Protein AF-A0A439RFN8-F1 (afdb_monomer_lite)

Sequence (134 aa):
MLRGWTLIPSVECSSCARDRACSGSAMERRSGSTKLAPAGFVVEHAEIDTDRVFLDVRATALSATYPCCGTRSLRTQSRYQRQAADLPIAGRRVFLRVTARRFWCDAVLCRRRIFAERFGADILAPLSRRDRTS

Structure (mmCIF, N/CA/C/O backbone):
data_AF-A0A439RFN8-F1
#
_entry.id   AF-A0A439RFN8-F1
#
loop_
_atom_site.group_PDB
_atom_site.id
_atom_site.type_symbol
_atom_site.label_atom_id
_atom_site.label_alt_id
_atom_site.label_comp_id
_atom_site.label_asym_id
_atom_site.label_entity_id
_atom_site.label_seq_id
_atom_site.pdbx_PDB_ins_code
_atom_site.Cartn_x
_atom_site.Cartn_y
_atom_site.Cartn_z
_atom_site.occupancy
_atom_site.B_iso_or_equiv
_atom_site.auth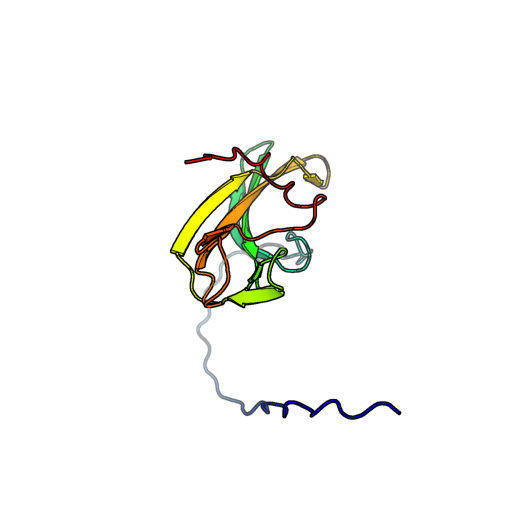_seq_id
_atom_site.auth_comp_id
_atom_site.auth_asym_id
_atom_site.auth_atom_id
_atom_site.pdbx_PDB_model_num
ATOM 1 N N . MET A 1 1 ? 1.710 -19.344 -32.227 1.00 38.03 1 MET A N 1
ATOM 2 C CA . MET A 1 1 ? 2.857 -20.157 -31.766 1.00 38.03 1 MET A CA 1
ATOM 3 C C . MET A 1 1 ? 3.380 -19.538 -30.479 1.00 38.03 1 MET A C 1
ATOM 5 O O . MET A 1 1 ? 4.053 -18.521 -30.526 1.00 38.03 1 MET A O 1
ATOM 9 N N . LEU A 1 2 ? 2.952 -20.077 -29.337 1.00 28.05 2 LEU A N 1
ATOM 10 C CA . LEU A 1 2 ? 3.278 -19.584 -27.997 1.00 28.05 2 LEU A CA 1
ATOM 11 C C . LEU A 1 2 ? 4.513 -20.344 -27.483 1.00 28.05 2 LEU A C 1
ATOM 13 O O . LEU A 1 2 ? 4.498 -21.569 -27.428 1.00 28.05 2 LEU A O 1
ATOM 17 N N . ARG A 1 3 ? 5.581 -19.625 -27.138 1.00 30.20 3 ARG A N 1
ATOM 18 C CA . ARG A 1 3 ? 6.781 -20.117 -26.435 1.00 30.20 3 ARG A CA 1
ATOM 19 C C . ARG A 1 3 ? 7.175 -19.021 -25.445 1.00 30.20 3 ARG A C 1
ATOM 21 O O . ARG A 1 3 ? 7.116 -17.859 -25.813 1.00 30.20 3 ARG A O 1
ATOM 28 N N . GLY A 1 4 ? 7.591 -19.249 -24.214 1.00 28.73 4 GLY A N 1
ATOM 29 C CA . GLY A 1 4 ? 7.575 -20.402 -23.333 1.00 28.73 4 GLY A CA 1
ATOM 30 C C . GLY A 1 4 ? 7.690 -19.807 -21.926 1.00 28.73 4 GLY A C 1
ATOM 31 O O . GLY A 1 4 ? 8.428 -18.845 -21.721 1.00 28.73 4 GLY A O 1
ATOM 32 N N . TRP A 1 5 ? 6.884 -20.297 -20.991 1.00 28.77 5 TRP A N 1
ATOM 33 C CA . TRP A 1 5 ? 6.923 -19.884 -19.592 1.00 28.77 5 TRP A CA 1
ATOM 34 C C . TRP A 1 5 ? 7.896 -20.809 -18.868 1.00 28.77 5 TRP A C 1
ATOM 36 O O . TRP A 1 5 ? 7.609 -21.990 -18.687 1.00 28.77 5 TRP A O 1
ATOM 46 N N . THR A 1 6 ? 9.060 -20.290 -18.492 1.00 33.34 6 THR A N 1
ATOM 47 C CA . THR A 1 6 ? 10.010 -21.030 -17.663 1.00 33.34 6 THR A CA 1
ATOM 48 C C . THR A 1 6 ? 9.539 -20.984 -16.213 1.00 33.34 6 THR A C 1
ATOM 50 O O . THR A 1 6 ? 9.411 -19.914 -15.617 1.00 33.34 6 THR A O 1
ATOM 53 N N . LEU A 1 7 ? 9.254 -22.171 -15.680 1.00 32.03 7 LEU A N 1
ATOM 54 C CA . LEU A 1 7 ? 8.936 -22.453 -14.286 1.00 32.03 7 LEU A CA 1
ATOM 55 C C . LEU A 1 7 ? 10.073 -21.993 -13.362 1.00 32.03 7 LEU A C 1
ATOM 57 O O . LEU A 1 7 ? 11.236 -22.335 -13.566 1.00 32.03 7 LEU A O 1
ATOM 61 N N . ILE A 1 8 ? 9.710 -21.233 -12.332 1.00 35.66 8 ILE A N 1
ATOM 62 C CA . ILE A 1 8 ? 10.564 -20.920 -11.183 1.00 35.66 8 ILE A CA 1
ATOM 63 C C . ILE A 1 8 ? 10.486 -22.126 -10.232 1.00 35.66 8 ILE A C 1
ATOM 65 O O . ILE A 1 8 ? 9.370 -22.553 -9.926 1.00 35.66 8 ILE A O 1
ATOM 69 N N . PRO A 1 9 ? 11.617 -22.688 -9.770 1.00 31.55 9 PRO A N 1
ATOM 70 C CA . PRO A 1 9 ? 11.601 -23.832 -8.873 1.00 31.55 9 PRO A CA 1
ATOM 71 C C . PRO A 1 9 ? 11.153 -23.446 -7.460 1.00 31.55 9 PRO A C 1
ATOM 73 O O . PRO A 1 9 ? 11.533 -22.410 -6.907 1.00 31.55 9 PRO A O 1
ATOM 76 N N . SER A 1 10 ? 10.334 -24.337 -6.911 1.00 30.44 10 SER A N 1
ATOM 77 C CA . SER A 1 10 ? 9.925 -24.459 -5.519 1.00 30.44 10 SER A CA 1
ATOM 78 C C . SER A 1 10 ? 11.126 -24.452 -4.574 1.00 30.44 10 SER A C 1
ATOM 80 O O . SER A 1 10 ? 12.084 -25.190 -4.781 1.00 30.44 10 SER A O 1
ATOM 82 N N . VAL A 1 11 ? 11.054 -23.655 -3.509 1.00 38.94 11 VAL A N 1
ATOM 83 C CA . VAL A 1 11 ? 11.922 -23.817 -2.338 1.00 38.94 11 VAL A CA 1
ATOM 84 C C . VAL A 1 11 ? 11.187 -24.676 -1.320 1.00 38.94 11 VAL A C 1
ATOM 86 O O . VAL A 1 11 ? 10.110 -24.320 -0.840 1.00 38.94 11 VAL A O 1
ATOM 89 N N . GLU A 1 12 ? 11.762 -25.845 -1.069 1.00 30.77 12 GLU A N 1
ATOM 90 C CA . GLU A 1 12 ? 11.287 -26.835 -0.117 1.00 30.77 12 GLU A CA 1
ATOM 91 C C . GLU A 1 12 ? 11.453 -26.395 1.337 1.00 30.77 12 GLU A C 1
ATOM 93 O O . GLU A 1 12 ? 12.315 -25.603 1.719 1.00 30.77 12 GLU A O 1
ATOM 98 N N . CYS A 1 13 ? 10.547 -26.959 2.126 1.00 34.03 13 CYS A N 1
ATOM 99 C CA . CYS A 1 13 ? 10.385 -26.844 3.556 1.00 34.03 13 CYS A CA 1
ATOM 100 C C . CYS A 1 13 ? 11.115 -28.011 4.245 1.00 34.03 13 CYS A C 1
ATOM 102 O O . CYS A 1 13 ? 10.907 -29.164 3.878 1.00 34.03 13 CYS A O 1
ATOM 104 N N . SER A 1 14 ? 11.921 -27.721 5.267 1.00 32.88 14 SER A N 1
ATOM 105 C CA . SER A 1 14 ? 12.552 -28.700 6.173 1.00 32.88 14 SER A CA 1
ATOM 106 C C . SER A 1 14 ? 13.127 -27.926 7.374 1.00 32.88 14 SER A C 1
ATOM 108 O O . SER A 1 14 ? 13.813 -26.938 7.143 1.00 32.88 14 SER A O 1
ATOM 110 N N . SER A 1 15 ? 12.937 -28.233 8.661 1.00 32.31 15 SER A N 1
ATOM 111 C CA . SER A 1 15 ? 12.370 -29.388 9.369 1.00 32.31 15 SER A CA 1
ATOM 112 C C . SER A 1 15 ? 12.202 -29.066 10.879 1.00 32.31 15 SER A C 1
ATOM 114 O O . SER A 1 15 ? 12.912 -28.218 11.414 1.00 32.31 15 SER A O 1
ATOM 116 N N . CYS A 1 16 ? 11.304 -29.806 11.548 1.00 28.47 16 CYS A N 1
ATOM 117 C CA . CYS A 1 16 ? 11.193 -30.154 12.988 1.00 28.47 16 CYS A CA 1
ATOM 118 C C . CYS A 1 16 ? 12.534 -30.340 13.754 1.00 28.47 16 CYS A C 1
ATOM 120 O O . CYS A 1 16 ? 13.534 -30.647 13.120 1.00 28.47 16 CYS A O 1
ATOM 122 N N . ALA A 1 17 ? 12.683 -30.340 15.092 1.00 29.95 17 ALA A N 1
ATOM 123 C CA . ALA A 1 17 ? 11.830 -30.219 16.289 1.00 29.95 17 ALA A CA 1
ATOM 124 C C . ALA A 1 17 ? 12.732 -30.248 17.560 1.00 29.95 17 ALA A C 1
ATOM 126 O O . ALA A 1 17 ? 13.774 -30.907 17.510 1.00 29.95 17 ALA A O 1
ATOM 127 N N . ARG A 1 18 ? 12.293 -29.649 18.691 1.00 36.12 18 ARG A N 1
ATOM 128 C CA . ARG A 1 18 ? 12.135 -30.272 20.045 1.00 36.12 18 ARG A CA 1
ATOM 129 C C . ARG A 1 18 ? 12.199 -29.285 21.235 1.00 36.12 18 ARG A C 1
ATOM 131 O O . ARG A 1 18 ? 13.234 -28.697 21.516 1.00 36.12 18 ARG A O 1
ATOM 138 N N . ASP A 1 19 ? 11.058 -29.194 21.924 1.00 31.14 19 ASP A N 1
ATOM 139 C CA . ASP A 1 19 ? 10.787 -29.245 23.377 1.00 31.14 19 ASP A CA 1
ATOM 140 C C . ASP A 1 19 ? 11.679 -28.522 24.410 1.00 31.14 19 ASP A C 1
ATOM 142 O O . ASP A 1 19 ? 12.773 -28.985 24.728 1.00 31.14 19 ASP A O 1
ATOM 146 N N . ARG A 1 20 ? 11.096 -27.554 25.146 1.00 34.56 20 ARG A N 1
ATOM 147 C CA . ARG A 1 20 ? 10.629 -27.768 26.541 1.00 34.56 20 ARG A CA 1
ATOM 148 C C . ARG A 1 20 ? 9.836 -26.574 27.099 1.00 34.56 20 ARG A C 1
ATOM 150 O O . ARG A 1 20 ? 10.137 -25.419 26.826 1.00 34.56 20 ARG A O 1
ATOM 157 N N . ALA A 1 21 ? 8.815 -26.909 27.882 1.00 31.77 21 ALA A N 1
ATOM 158 C CA . ALA A 1 21 ? 7.823 -26.036 28.497 1.00 31.77 21 ALA A CA 1
ATOM 159 C C . ALA A 1 21 ? 8.371 -25.106 29.596 1.00 31.77 21 ALA A C 1
ATOM 161 O O . ALA A 1 21 ? 9.265 -25.484 30.349 1.00 31.77 21 ALA A O 1
ATOM 162 N N . CYS A 1 22 ? 7.725 -23.947 29.758 1.00 29.08 22 CYS A N 1
ATOM 163 C CA . CYS A 1 22 ? 7.659 -23.222 31.025 1.00 29.08 22 CYS A CA 1
ATOM 164 C C . CYS A 1 22 ? 6.260 -22.597 31.157 1.00 29.08 22 CYS A C 1
ATOM 166 O O . CYS A 1 22 ? 5.846 -21.780 30.336 1.00 29.08 22 CYS A O 1
ATOM 168 N N . SER A 1 23 ? 5.509 -23.058 32.153 1.00 43.81 23 SER A N 1
ATOM 169 C CA . SER A 1 23 ? 4.145 -22.650 32.482 1.00 43.81 23 SER A CA 1
ATOM 170 C C . SER A 1 23 ? 4.117 -21.298 33.196 1.00 43.81 23 SER A C 1
ATOM 172 O O . SER A 1 23 ? 4.759 -21.136 34.231 1.00 43.81 23 SER A O 1
ATOM 174 N N . GLY A 1 24 ? 3.304 -20.369 32.696 1.00 32.25 24 GLY A N 1
ATOM 175 C CA . GLY A 1 24 ? 2.925 -19.138 33.383 1.00 32.25 24 GLY A CA 1
ATOM 176 C C . GLY A 1 24 ? 1.489 -18.783 33.012 1.00 32.25 24 GLY A C 1
ATOM 177 O O . GLY A 1 24 ? 1.192 -18.530 31.849 1.00 32.25 24 GLY A O 1
ATOM 178 N N . SER A 1 25 ? 0.589 -18.835 33.991 1.00 37.47 25 SER A N 1
ATOM 179 C CA . SER A 1 25 ? -0.827 -18.501 33.838 1.00 37.47 25 SER A CA 1
ATOM 180 C C . SER A 1 25 ? -0.991 -17.016 33.507 1.00 37.47 25 SER A C 1
ATOM 182 O O . SER A 1 25 ? -0.582 -16.163 34.293 1.00 37.47 25 SER A O 1
ATOM 184 N N . ALA A 1 26 ? -1.592 -16.705 32.357 1.00 38.69 26 ALA A N 1
ATOM 185 C CA . ALA A 1 26 ? -2.051 -15.360 32.025 1.00 38.69 26 ALA A CA 1
ATOM 186 C C . ALA A 1 26 ? -3.238 -15.425 31.050 1.00 38.69 26 ALA A C 1
ATOM 188 O O . ALA A 1 26 ? -3.065 -15.428 29.838 1.00 38.69 26 ALA A O 1
ATOM 189 N N . MET A 1 27 ? -4.440 -15.482 31.632 1.00 35.09 27 MET A N 1
ATOM 190 C CA . MET A 1 27 ? -5.709 -14.959 31.110 1.00 35.09 27 MET A CA 1
ATOM 191 C C . MET A 1 27 ? -5.926 -15.126 29.594 1.00 35.09 27 MET A C 1
ATOM 193 O O . MET A 1 27 ? -5.578 -14.259 28.790 1.00 35.09 27 MET A O 1
ATOM 197 N N . GLU A 1 28 ? -6.563 -16.244 29.238 1.00 41.38 28 GLU A N 1
ATOM 198 C CA . GLU A 1 28 ? -7.012 -16.600 27.892 1.00 41.38 28 GLU A CA 1
ATOM 199 C C . GLU A 1 28 ? -7.801 -15.441 27.256 1.00 41.38 28 GLU A C 1
ATOM 201 O O . GLU A 1 28 ? -8.991 -15.225 27.512 1.00 41.38 28 GLU A O 1
ATOM 206 N N . ARG A 1 29 ? -7.135 -14.654 26.408 1.00 52.53 29 ARG A N 1
ATOM 207 C CA . ARG A 1 29 ? -7.819 -13.693 25.547 1.00 52.53 29 ARG A CA 1
ATOM 208 C C . ARG A 1 29 ? -8.435 -14.472 24.401 1.00 52.53 29 ARG A C 1
ATOM 210 O O . ARG A 1 29 ? -7.717 -15.027 23.571 1.00 52.53 29 ARG A O 1
ATOM 217 N N . ARG A 1 30 ? -9.772 -14.481 24.365 1.00 45.97 30 ARG A N 1
ATOM 218 C CA . ARG A 1 30 ? -10.608 -15.027 23.286 1.00 45.97 30 ARG A CA 1
ATOM 219 C C . ARG A 1 30 ? -10.067 -14.553 21.932 1.00 45.97 30 ARG A C 1
ATOM 221 O O . ARG A 1 30 ? -10.340 -13.440 21.490 1.00 45.97 30 ARG A O 1
ATOM 228 N N . SER A 1 31 ? -9.264 -15.400 21.300 1.00 49.41 31 SER A N 1
ATOM 229 C CA . SER A 1 31 ? -8.585 -15.114 20.042 1.00 49.41 31 SER A CA 1
ATOM 230 C C . SER A 1 31 ? -9.437 -15.650 18.902 1.00 49.41 31 SER A C 1
ATOM 232 O O . SER A 1 31 ? -9.175 -16.708 18.340 1.00 49.41 31 SER A O 1
ATOM 234 N N . GLY A 1 32 ? -10.503 -14.922 18.575 1.00 40.19 32 GLY A N 1
ATOM 235 C CA . GLY A 1 32 ? -11.202 -15.115 17.310 1.00 40.19 32 GLY A CA 1
ATOM 236 C C . GLY A 1 32 ? -10.382 -14.472 16.196 1.00 40.19 32 GLY A C 1
ATOM 237 O O . GLY A 1 32 ? -10.513 -13.273 15.958 1.00 40.19 32 GLY A O 1
ATOM 238 N N . SER A 1 33 ? -9.507 -15.239 15.541 1.00 44.62 33 SER A N 1
ATOM 239 C CA . SER A 1 33 ? -8.721 -14.768 14.391 1.00 44.62 33 SER A CA 1
ATOM 240 C C . SER A 1 33 ? -9.632 -14.575 13.176 1.00 44.62 33 SER A C 1
ATOM 242 O O . SER A 1 33 ? -9.745 -15.426 12.298 1.00 44.62 33 SER A O 1
ATOM 244 N N . THR A 1 34 ? -10.328 -13.444 13.141 1.00 50.81 34 THR A N 1
ATOM 245 C CA . THR A 1 34 ? -10.955 -12.937 11.918 1.00 50.81 34 THR A CA 1
ATOM 246 C C . THR A 1 34 ? -9.900 -12.061 11.256 1.00 50.81 34 THR A C 1
ATOM 248 O O . THR A 1 34 ? -9.377 -11.162 11.910 1.00 50.81 34 THR A O 1
ATOM 251 N N . LYS A 1 35 ? -9.510 -12.330 10.003 1.00 62.00 35 LYS A N 1
ATOM 252 C CA . LYS A 1 35 ? -8.502 -11.512 9.299 1.00 62.00 35 LYS A CA 1
ATOM 253 C C . LYS A 1 35 ? -8.980 -10.055 9.237 1.00 62.00 35 LYS A C 1
ATOM 255 O O . LYS A 1 35 ? -9.865 -9.735 8.455 1.00 62.00 35 LYS A O 1
ATOM 260 N N . LEU A 1 36 ? -8.390 -9.188 10.061 1.00 72.69 36 LEU A N 1
ATOM 261 C CA . LEU A 1 36 ? -8.749 -7.765 10.157 1.00 72.69 36 LEU A CA 1
ATOM 262 C C . LEU A 1 36 ? -8.117 -6.902 9.053 1.00 72.69 36 LEU A C 1
ATOM 264 O O . LEU A 1 36 ? -8.488 -5.743 8.895 1.00 72.69 36 LEU A O 1
ATOM 268 N N . ALA A 1 37 ? -7.159 -7.446 8.299 1.00 76.62 37 ALA A N 1
ATOM 269 C CA . ALA A 1 37 ? -6.506 -6.742 7.203 1.00 76.62 37 ALA A CA 1
ATOM 270 C C . ALA A 1 37 ? -7.104 -7.133 5.843 1.00 76.62 37 ALA A C 1
ATOM 272 O O . ALA A 1 37 ? -7.356 -8.322 5.610 1.00 76.62 37 ALA A O 1
ATOM 273 N N . PRO A 1 38 ? -7.246 -6.169 4.912 1.00 79.75 38 PRO A N 1
ATOM 274 C CA . PRO A 1 38 ? -7.491 -6.469 3.508 1.00 79.75 38 PRO A CA 1
ATOM 275 C C . PRO A 1 38 ? -6.443 -7.433 2.939 1.00 79.75 38 PRO A C 1
ATOM 277 O O . PRO A 1 38 ? -5.296 -7.490 3.397 1.00 79.75 38 PRO A O 1
ATOM 280 N N . ALA A 1 39 ? -6.819 -8.172 1.896 1.00 83.12 39 ALA A N 1
ATOM 281 C CA . ALA A 1 39 ? -5.889 -9.051 1.201 1.00 83.12 39 ALA A CA 1
ATOM 282 C C . ALA A 1 39 ? -4.655 -8.270 0.711 1.00 83.12 39 ALA A C 1
ATOM 284 O O . ALA A 1 39 ? -4.762 -7.158 0.197 1.00 83.12 39 ALA A O 1
ATOM 285 N N . GLY A 1 40 ? -3.469 -8.860 0.878 1.00 87.75 40 GLY A N 1
ATOM 286 C CA . GLY A 1 40 ? -2.205 -8.219 0.509 1.00 87.75 40 GLY A CA 1
ATOM 287 C C . GLY A 1 40 ? -1.639 -7.254 1.555 1.00 87.75 40 GLY A C 1
ATOM 288 O O . GLY A 1 40 ? -0.595 -6.657 1.297 1.00 87.75 40 GLY A O 1
ATOM 289 N N . PHE A 1 41 ? -2.263 -7.132 2.732 1.00 88.81 41 PHE A N 1
ATOM 290 C CA . PHE A 1 41 ? -1.760 -6.338 3.853 1.00 88.81 41 PHE A CA 1
ATOM 291 C C . PHE A 1 41 ? -1.517 -7.186 5.100 1.00 88.81 41 PHE A C 1
ATOM 293 O O . PHE A 1 41 ? -2.164 -8.209 5.322 1.00 88.81 41 PHE A O 1
ATOM 300 N N . VAL A 1 42 ? -0.580 -6.731 5.928 1.00 91.50 42 VAL A N 1
ATOM 301 C CA . VAL A 1 42 ? -0.381 -7.210 7.301 1.00 91.50 42 VAL A CA 1
ATOM 302 C C . VAL A 1 42 ? -0.613 -6.059 8.266 1.00 91.50 42 VAL A C 1
ATOM 304 O O . VAL A 1 42 ? -0.241 -4.924 7.963 1.00 91.50 42 VAL A O 1
ATOM 307 N N . VAL A 1 43 ? -1.227 -6.361 9.410 1.00 91.25 43 VAL A N 1
ATOM 308 C CA . VAL A 1 43 ? -1.329 -5.425 10.533 1.00 91.25 43 VAL A CA 1
ATOM 309 C C . VAL A 1 43 ? 0.012 -5.419 11.254 1.00 91.25 43 VAL A C 1
ATOM 311 O O . VAL A 1 43 ? 0.491 -6.474 11.666 1.00 91.25 43 VAL A O 1
ATOM 314 N N . GLU A 1 44 ? 0.621 -4.246 11.376 1.00 92.31 44 GLU A N 1
ATOM 315 C CA . GLU A 1 44 ? 1.847 -4.055 12.157 1.00 92.31 44 GLU A CA 1
ATOM 316 C C . GLU A 1 44 ? 1.522 -3.624 13.583 1.00 92.31 44 GLU A C 1
ATOM 318 O O . GLU A 1 44 ? 2.169 -4.067 14.529 1.00 92.31 44 GLU A O 1
ATOM 323 N N . HIS A 1 45 ? 0.497 -2.787 13.733 1.00 90.81 45 HIS A N 1
ATOM 324 C CA . HIS A 1 45 ? 0.069 -2.255 15.014 1.00 90.81 45 HIS A CA 1
ATOM 325 C C . HIS A 1 45 ? -1.435 -1.964 14.995 1.00 90.81 45 HIS A C 1
ATOM 327 O O . HIS A 1 45 ? -2.025 -1.712 13.940 1.00 90.81 45 HIS A O 1
ATOM 333 N N . ALA A 1 46 ? -2.062 -2.042 16.165 1.00 90.06 46 ALA A N 1
ATOM 334 C CA . ALA A 1 46 ? -3.474 -1.754 16.344 1.00 90.06 46 ALA A CA 1
ATOM 335 C C . ALA A 1 46 ? -3.659 -0.884 17.585 1.00 90.06 46 ALA A C 1
ATOM 337 O O . ALA A 1 46 ? -3.258 -1.267 18.683 1.00 90.06 46 ALA A O 1
ATOM 338 N N . GLU A 1 47 ? -4.312 0.257 17.406 1.00 90.12 47 GLU A N 1
ATOM 339 C CA . GLU A 1 47 ? -4.716 1.140 18.495 1.00 90.12 47 GLU A CA 1
ATOM 340 C C . GLU A 1 47 ? -6.230 1.092 18.607 1.00 90.12 47 GLU A C 1
ATOM 342 O O . GLU A 1 47 ? -6.953 1.275 17.625 1.00 90.12 47 GLU A O 1
ATOM 347 N N . ILE A 1 48 ? -6.714 0.823 19.812 1.00 88.06 48 ILE A N 1
ATOM 348 C CA . ILE A 1 48 ? -8.140 0.727 20.091 1.00 88.06 48 ILE A CA 1
ATOM 349 C C . ILE A 1 48 ? -8.491 1.862 21.040 1.00 88.06 48 ILE A C 1
ATOM 351 O O . ILE A 1 48 ? -7.982 1.926 22.155 1.00 88.06 48 ILE A O 1
ATOM 355 N N . ASP A 1 49 ? -9.381 2.725 20.576 1.00 84.06 49 ASP A N 1
ATOM 356 C CA . ASP A 1 49 ? -10.101 3.703 21.377 1.00 84.06 49 ASP A CA 1
ATOM 357 C C . ASP A 1 49 ? -11.540 3.193 21.605 1.00 84.06 49 ASP A C 1
ATOM 359 O O . ASP A 1 49 ? -11.951 2.135 21.107 1.00 84.06 49 ASP A O 1
ATOM 363 N N . THR A 1 50 ? -12.319 3.946 22.368 1.00 81.88 50 THR A N 1
ATOM 364 C CA . THR A 1 50 ? -13.695 3.643 22.768 1.00 81.88 50 THR A CA 1
ATOM 365 C C . THR A 1 50 ? -14.571 3.331 21.540 1.00 81.88 50 THR A C 1
ATOM 367 O O . THR A 1 50 ? -15.112 2.225 21.430 1.00 81.88 50 THR A O 1
ATOM 370 N N . ASP A 1 51 ? -14.567 4.224 20.540 1.00 84.56 51 ASP A N 1
ATOM 371 C CA . ASP A 1 51 ? -15.408 4.131 19.328 1.00 84.56 51 ASP A CA 1
ATOM 372 C C . ASP A 1 51 ? -14.631 3.901 18.023 1.00 84.56 51 ASP A C 1
ATOM 374 O O . ASP A 1 51 ? -15.219 3.768 16.940 1.00 84.56 51 ASP A O 1
ATOM 378 N N . ARG A 1 52 ? -13.297 3.893 18.093 1.00 85.25 52 ARG A N 1
ATOM 379 C CA . ARG A 1 52 ? -12.426 3.882 16.915 1.00 85.25 52 ARG A CA 1
ATOM 380 C C . ARG A 1 52 ? -11.350 2.827 17.049 1.00 85.25 52 ARG A C 1
ATOM 382 O O . ARG A 1 52 ? -10.770 2.644 18.112 1.00 85.25 52 ARG A O 1
ATOM 389 N N . VAL A 1 53 ? -11.054 2.168 15.942 1.00 87.69 53 VAL A N 1
ATOM 390 C CA . VAL A 1 53 ? -9.905 1.272 15.837 1.00 87.69 53 VAL A CA 1
ATOM 391 C C . VAL A 1 53 ? -9.011 1.803 14.736 1.00 87.69 53 VAL A C 1
ATOM 393 O O . VAL A 1 53 ? -9.464 1.982 13.607 1.00 87.69 53 VAL A O 1
ATOM 396 N N . PHE A 1 54 ? -7.747 2.045 15.048 1.00 88.38 54 PHE A N 1
ATOM 397 C CA . PHE A 1 54 ? -6.733 2.309 14.043 1.00 88.38 54 PHE A CA 1
ATOM 398 C C . PHE A 1 54 ? -5.923 1.047 13.809 1.00 88.38 54 PHE A C 1
ATOM 400 O O . PHE A 1 54 ? -5.427 0.439 14.754 1.00 88.38 54 PHE A O 1
ATOM 407 N N . LEU A 1 55 ? -5.786 0.665 12.545 1.00 89.94 55 LEU A N 1
ATOM 408 C CA . LEU A 1 55 ? -4.913 -0.427 12.141 1.00 89.94 55 LEU A CA 1
ATOM 409 C C . LEU A 1 55 ? -3.803 0.156 11.279 1.00 89.94 55 LEU A C 1
ATOM 411 O O . LEU A 1 55 ? -4.056 0.634 10.168 1.00 89.94 55 LEU A O 1
ATOM 415 N N . ASP A 1 56 ? -2.579 0.098 11.786 1.00 92.00 56 ASP A N 1
ATOM 416 C CA . ASP A 1 56 ? -1.397 0.400 10.998 1.00 92.00 56 ASP A CA 1
ATOM 417 C C . ASP A 1 56 ? -1.088 -0.830 10.147 1.00 92.00 56 ASP A C 1
ATOM 419 O O . ASP A 1 56 ? -0.845 -1.928 10.660 1.00 92.00 56 ASP A O 1
ATOM 423 N N . VAL A 1 57 ? -1.142 -0.661 8.830 1.00 91.19 57 VAL A N 1
ATOM 424 C CA . VAL A 1 57 ? -0.988 -1.758 7.876 1.00 91.19 57 VAL A CA 1
ATOM 425 C C . VAL A 1 57 ? 0.101 -1.459 6.865 1.00 91.19 57 VAL A C 1
ATOM 427 O O . VAL A 1 57 ? 0.275 -0.324 6.417 1.00 91.19 57 VAL A O 1
ATOM 430 N N . ARG A 1 58 ? 0.791 -2.504 6.416 1.00 93.06 58 ARG A N 1
ATOM 431 C CA . ARG A 1 58 ? 1.684 -2.423 5.255 1.00 93.06 58 ARG A CA 1
ATOM 432 C C . ARG A 1 58 ? 1.367 -3.506 4.247 1.00 93.06 58 ARG A C 1
ATOM 434 O O . ARG A 1 58 ? 0.904 -4.587 4.607 1.00 93.06 58 ARG A O 1
ATOM 441 N N . ALA A 1 59 ? 1.680 -3.236 2.987 1.00 92.31 59 ALA A N 1
ATOM 442 C CA . ALA A 1 59 ? 1.578 -4.252 1.956 1.00 92.31 59 ALA A CA 1
ATOM 443 C C . ALA A 1 59 ? 2.612 -5.371 2.166 1.00 92.31 59 ALA A C 1
ATOM 445 O O . ALA A 1 59 ? 3.755 -5.132 2.576 1.00 92.31 59 ALA A O 1
ATOM 446 N N . THR A 1 60 ? 2.206 -6.602 1.861 1.00 93.75 60 THR A N 1
ATOM 447 C CA . THR A 1 60 ? 3.074 -7.789 1.893 1.00 93.75 60 THR A CA 1
ATOM 448 C C . THR A 1 60 ? 4.020 -7.840 0.703 1.00 93.75 60 THR A C 1
ATOM 450 O O . THR A 1 60 ? 5.129 -8.358 0.822 1.00 93.75 60 THR A O 1
ATOM 453 N N . ALA A 1 61 ? 3.606 -7.281 -0.438 1.00 93.69 61 ALA A N 1
ATOM 454 C CA . ALA A 1 61 ? 4.433 -7.211 -1.632 1.00 93.69 61 ALA A CA 1
ATOM 455 C C . ALA A 1 61 ? 5.751 -6.485 -1.325 1.00 93.69 61 ALA A C 1
ATOM 457 O O . ALA A 1 61 ? 5.764 -5.416 -0.719 1.00 93.69 61 ALA A O 1
ATOM 458 N N . LEU A 1 62 ? 6.885 -7.037 -1.749 1.00 93.12 62 LEU A N 1
ATOM 459 C CA . LEU A 1 62 ? 8.196 -6.402 -1.548 1.00 93.12 62 LEU A CA 1
ATOM 460 C C . LEU A 1 62 ? 8.541 -5.394 -2.654 1.00 93.12 62 LEU A C 1
ATOM 462 O O . LEU A 1 62 ? 9.463 -4.597 -2.502 1.00 93.12 62 LEU A O 1
ATOM 466 N N . SER A 1 63 ? 7.785 -5.419 -3.750 1.00 94.31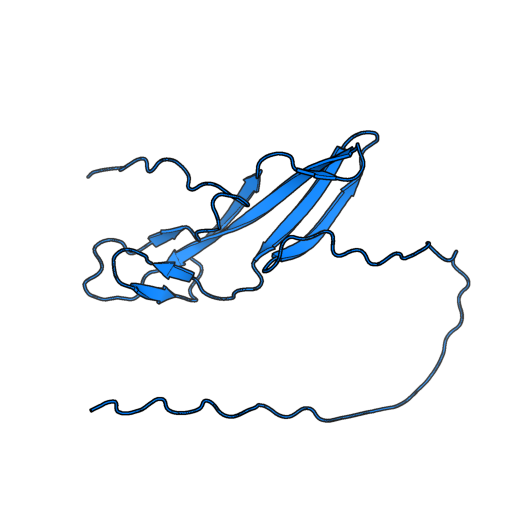 63 SER A N 1
ATOM 467 C CA . SER A 1 63 ? 8.038 -4.660 -4.970 1.00 94.31 63 SER A CA 1
ATOM 468 C C . SER A 1 63 ? 6.777 -3.989 -5.490 1.00 94.31 63 SER A C 1
ATOM 470 O O . SER A 1 63 ? 5.686 -4.525 -5.299 1.00 94.31 63 SER A O 1
ATOM 472 N N . ALA A 1 64 ? 6.937 -2.922 -6.267 1.00 93.44 64 ALA A N 1
ATOM 473 C CA . ALA A 1 64 ? 5.856 -2.331 -7.047 1.00 93.44 64 ALA A CA 1
ATOM 474 C C . ALA A 1 64 ? 6.272 -2.135 -8.509 1.00 93.44 64 ALA A C 1
ATOM 476 O O . ALA A 1 64 ? 7.452 -1.962 -8.819 1.00 93.44 64 ALA A O 1
ATOM 477 N N . THR A 1 65 ? 5.290 -2.143 -9.406 1.00 92.19 65 THR A N 1
ATOM 478 C CA . THR A 1 65 ? 5.498 -1.915 -10.839 1.00 92.19 65 THR A CA 1
ATOM 479 C C . THR A 1 65 ? 5.086 -0.499 -11.208 1.00 92.19 65 THR A C 1
ATOM 481 O O . THR A 1 65 ? 3.987 -0.063 -10.857 1.00 92.19 65 THR A O 1
ATOM 484 N N . TYR A 1 66 ? 5.947 0.227 -11.926 1.00 89.12 66 TYR A N 1
ATOM 485 C CA . TYR A 1 66 ? 5.597 1.564 -12.390 1.00 89.12 66 TYR A CA 1
ATOM 486 C C . TYR A 1 66 ? 4.645 1.490 -13.594 1.00 89.12 66 TYR A C 1
ATOM 488 O O . TYR A 1 66 ? 5.039 0.940 -14.622 1.00 89.12 66 TYR A O 1
ATOM 496 N N . PRO A 1 67 ? 3.429 2.072 -13.543 1.00 82.62 67 PRO A N 1
ATOM 497 C CA . PRO A 1 67 ? 2.445 1.878 -14.613 1.00 82.62 67 PRO A CA 1
ATOM 498 C C . PRO A 1 67 ? 2.844 2.435 -15.982 1.00 82.62 67 PRO A C 1
ATOM 500 O O . PRO A 1 67 ? 2.310 1.981 -16.983 1.00 82.62 67 PRO A O 1
ATOM 503 N N . CYS A 1 68 ? 3.744 3.424 -16.053 1.00 84.31 68 CYS A N 1
ATOM 504 C CA . CYS A 1 68 ? 4.097 4.037 -17.338 1.00 84.31 68 CYS A CA 1
ATOM 505 C C . CYS A 1 68 ? 5.177 3.264 -18.105 1.00 84.31 68 CYS A C 1
ATOM 507 O O . CYS A 1 68 ? 5.151 3.277 -19.327 1.00 84.31 68 CYS A O 1
ATOM 509 N N . CYS A 1 69 ? 6.133 2.628 -17.418 1.00 87.25 69 CYS A N 1
ATOM 510 C CA . CYS A 1 69 ? 7.214 1.877 -18.074 1.00 87.25 69 CYS A CA 1
ATOM 511 C C . CYS A 1 69 ? 7.169 0.365 -17.808 1.00 87.25 69 CYS A C 1
ATOM 513 O O . CYS A 1 69 ? 7.974 -0.369 -18.366 1.00 87.25 69 CYS A O 1
ATOM 515 N N . GLY A 1 70 ? 6.280 -0.108 -16.929 1.00 89.44 70 GLY A N 1
ATOM 516 C CA . GLY A 1 70 ? 6.135 -1.526 -16.586 1.00 89.44 70 GLY A CA 1
ATOM 517 C C . GLY A 1 70 ? 7.274 -2.105 -15.740 1.00 89.44 70 GLY A C 1
ATOM 518 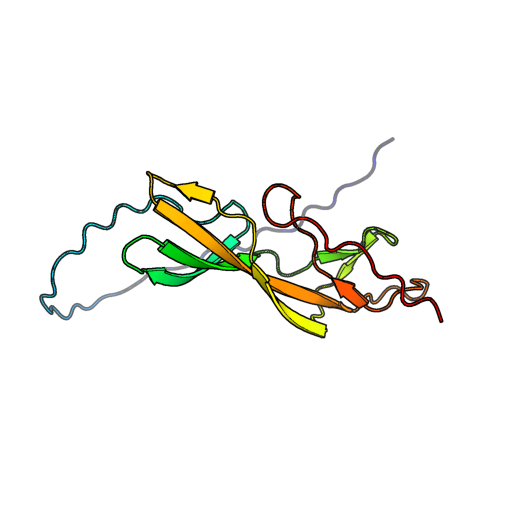O O . GLY A 1 70 ? 7.248 -3.285 -15.399 1.00 89.44 70 GLY A O 1
ATOM 519 N N . THR A 1 71 ? 8.273 -1.305 -15.365 1.00 92.56 71 THR A N 1
ATOM 520 C CA . THR A 1 71 ? 9.427 -1.789 -14.601 1.00 92.56 71 THR A CA 1
ATOM 521 C C . THR A 1 71 ? 9.041 -2.067 -13.156 1.00 92.56 71 THR A C 1
ATOM 523 O O . THR A 1 71 ? 8.535 -1.188 -12.449 1.00 92.56 71 THR A O 1
ATOM 526 N N . ARG A 1 72 ? 9.314 -3.296 -12.712 1.00 94.94 72 ARG A N 1
ATOM 527 C CA . ARG A 1 72 ? 9.204 -3.707 -11.314 1.00 94.94 72 ARG A CA 1
ATOM 528 C C . ARG A 1 72 ? 10.415 -3.207 -10.534 1.00 94.94 72 ARG A C 1
ATOM 530 O O . ARG A 1 72 ? 11.544 -3.430 -10.955 1.00 94.94 72 ARG A O 1
ATOM 537 N N . SER A 1 73 ? 10.176 -2.587 -9.384 1.00 94.88 73 SER A N 1
ATOM 538 C CA . SER A 1 73 ? 11.225 -2.126 -8.477 1.00 94.88 73 SER A CA 1
ATOM 539 C C . SER A 1 73 ? 11.014 -2.646 -7.063 1.00 94.88 73 SER A C 1
ATOM 541 O O . SER A 1 73 ? 9.893 -2.666 -6.556 1.00 94.88 73 SER A O 1
ATOM 543 N N . LEU A 1 74 ? 12.118 -3.041 -6.429 1.00 95.50 74 LEU A N 1
ATOM 544 C CA . LEU A 1 74 ? 12.204 -3.376 -5.006 1.00 95.50 74 LEU A CA 1
ATOM 545 C C . LEU A 1 74 ? 12.837 -2.237 -4.195 1.00 95.50 74 LEU A C 1
ATOM 547 O O . LEU A 1 74 ? 12.697 -2.173 -2.972 1.00 95.50 74 LEU A O 1
ATOM 551 N N . ARG A 1 75 ? 13.550 -1.325 -4.867 1.00 95.12 75 ARG A N 1
ATOM 552 C CA . ARG A 1 75 ? 14.391 -0.326 -4.216 1.00 95.12 75 ARG A CA 1
ATOM 553 C C . ARG A 1 75 ? 13.527 0.799 -3.662 1.00 95.12 75 ARG A C 1
ATOM 555 O O . ARG A 1 75 ? 13.107 1.705 -4.380 1.00 95.12 75 ARG A O 1
ATOM 562 N N . THR A 1 76 ? 13.263 0.738 -2.363 1.00 96.06 76 THR A N 1
ATOM 563 C CA . THR A 1 76 ? 12.476 1.753 -1.658 1.00 96.06 76 THR A CA 1
ATOM 564 C C . THR A 1 76 ? 13.300 3.033 -1.484 1.00 96.06 76 THR A C 1
ATOM 566 O O . THR A 1 76 ? 14.433 2.991 -1.016 1.00 96.06 76 THR A O 1
ATOM 569 N N . GLN A 1 77 ? 12.724 4.172 -1.863 1.00 94.69 77 GLN A N 1
ATOM 570 C CA . GLN A 1 77 ? 13.281 5.511 -1.677 1.00 94.69 77 GLN A CA 1
ATOM 571 C C . GLN A 1 77 ? 12.862 6.114 -0.334 1.00 94.69 77 GLN A C 1
ATOM 573 O O . GLN A 1 77 ? 13.688 6.670 0.378 1.00 94.69 77 GLN A O 1
ATOM 578 N N . SER A 1 78 ? 11.577 6.024 0.004 1.00 95.31 78 SER A N 1
ATOM 579 C CA . SER A 1 78 ? 11.027 6.505 1.274 1.00 95.31 78 SER A CA 1
ATOM 580 C C . SER A 1 78 ? 9.759 5.740 1.632 1.00 95.31 78 SER A C 1
ATOM 582 O O . SER A 1 78 ? 9.154 5.070 0.788 1.00 95.31 78 SER A O 1
ATOM 584 N N . ARG A 1 79 ? 9.362 5.843 2.899 1.00 95.38 79 ARG A N 1
ATOM 585 C CA . ARG A 1 79 ? 8.103 5.327 3.437 1.00 95.38 79 ARG A CA 1
ATOM 586 C C . ARG A 1 79 ? 7.325 6.488 4.034 1.00 95.38 79 ARG A C 1
ATOM 588 O O . ARG A 1 79 ? 7.931 7.415 4.565 1.00 95.38 79 ARG A O 1
ATOM 595 N N . TYR A 1 80 ? 6.008 6.450 3.918 1.00 92.88 80 TYR A N 1
ATOM 596 C CA . TYR A 1 80 ? 5.128 7.462 4.485 1.00 92.88 80 TYR A CA 1
ATOM 597 C C . TYR A 1 80 ? 3.767 6.849 4.798 1.00 92.88 80 TYR A C 1
ATOM 599 O O . TYR A 1 80 ? 3.326 5.925 4.115 1.00 92.88 80 TYR A O 1
ATOM 607 N N . GLN A 1 81 ? 3.098 7.359 5.826 1.00 91.31 81 GLN A N 1
ATOM 608 C CA . GLN A 1 81 ? 1.768 6.888 6.192 1.00 91.31 81 GLN A CA 1
ATOM 609 C C . GLN A 1 81 ? 0.682 7.656 5.440 1.00 91.31 81 GLN A C 1
ATOM 611 O O . GLN A 1 81 ? 0.787 8.860 5.191 1.00 91.31 81 GLN A O 1
ATOM 616 N N . ARG A 1 82 ? -0.376 6.939 5.069 1.00 90.56 82 ARG A N 1
ATOM 617 C CA . ARG A 1 82 ? -1.605 7.494 4.508 1.00 90.56 82 ARG A CA 1
ATOM 618 C C . ARG A 1 82 ? -2.799 6.852 5.186 1.00 90.56 82 ARG A C 1
ATOM 620 O O . ARG A 1 82 ? -2.875 5.634 5.262 1.00 90.56 82 ARG A O 1
ATOM 627 N N . GLN A 1 83 ? -3.759 7.662 5.595 1.00 86.44 83 GLN A N 1
ATOM 628 C CA . GLN A 1 83 ? -5.037 7.152 6.060 1.00 86.44 83 GLN A CA 1
ATOM 629 C C . GLN A 1 83 ? -5.917 6.799 4.853 1.00 86.44 83 GLN A C 1
ATOM 631 O O . GLN A 1 83 ? -6.109 7.623 3.954 1.00 86.44 83 GLN A O 1
ATOM 636 N N . ALA A 1 84 ? -6.393 5.560 4.813 1.00 77.56 84 ALA A N 1
ATOM 637 C CA . ALA A 1 84 ? -7.450 5.113 3.918 1.00 77.56 84 ALA A CA 1
ATOM 638 C C . ALA A 1 84 ? -8.824 5.445 4.522 1.00 77.56 84 ALA A C 1
ATOM 640 O O . ALA A 1 84 ? -8.932 5.665 5.731 1.00 77.56 84 ALA A O 1
ATOM 641 N N . ALA A 1 85 ? -9.851 5.539 3.671 1.00 64.38 85 ALA A N 1
ATOM 642 C CA . ALA A 1 85 ? -11.219 5.837 4.099 1.00 64.38 85 ALA A CA 1
ATOM 643 C C . ALA A 1 85 ? -11.691 4.845 5.180 1.00 64.38 85 ALA A C 1
ATOM 645 O O . ALA A 1 85 ? -11.178 3.727 5.265 1.00 64.38 85 ALA A O 1
ATOM 646 N N . ASP A 1 86 ? -12.617 5.272 6.038 1.00 71.69 86 ASP A N 1
ATOM 647 C CA . ASP A 1 86 ? -13.103 4.455 7.144 1.00 71.69 86 ASP A CA 1
ATOM 648 C C . ASP A 1 86 ? -13.857 3.223 6.633 1.00 71.69 86 ASP A C 1
ATOM 650 O O . ASP A 1 86 ? -14.779 3.323 5.827 1.00 71.69 86 ASP A O 1
ATOM 654 N N . LEU A 1 87 ? -13.460 2.042 7.116 1.00 68.06 87 LEU A N 1
ATOM 655 C CA . LEU A 1 87 ? -14.216 0.815 6.897 1.00 68.06 87 LEU A CA 1
ATOM 656 C C . LEU A 1 87 ? -15.121 0.597 8.114 1.00 68.06 87 LEU A C 1
ATOM 658 O O . LEU A 1 87 ? -14.612 0.412 9.226 1.00 68.06 87 LEU A O 1
ATOM 662 N N . PRO A 1 88 ? -16.455 0.607 7.957 1.00 61.06 88 PRO A N 1
ATOM 663 C CA . PRO A 1 88 ? -17.341 0.212 9.038 1.00 61.06 88 PRO A CA 1
ATOM 664 C C . PRO A 1 88 ? -17.228 -1.305 9.230 1.00 61.06 88 PRO A C 1
ATOM 666 O O . PRO A 1 88 ? -17.701 -2.082 8.403 1.00 61.06 88 PRO A O 1
ATOM 669 N N . ILE A 1 89 ? -16.602 -1.741 10.326 1.00 66.38 89 ILE A N 1
ATOM 670 C CA . ILE A 1 89 ? -16.534 -3.159 10.702 1.00 66.38 89 ILE A CA 1
ATOM 671 C C . ILE A 1 89 ? -17.293 -3.334 12.013 1.00 66.38 89 ILE A C 1
ATOM 673 O O . ILE A 1 89 ? -16.943 -2.730 13.025 1.00 66.38 89 ILE A O 1
ATOM 677 N N . ALA A 1 90 ? -18.339 -4.167 11.992 1.00 60.47 90 ALA A N 1
ATOM 678 C CA . ALA A 1 90 ? -19.128 -4.541 13.171 1.00 60.47 90 ALA A CA 1
ATOM 679 C C . ALA A 1 90 ? -19.601 -3.341 14.028 1.00 60.47 90 ALA A C 1
ATOM 681 O O . ALA A 1 90 ? -19.557 -3.387 15.254 1.00 60.47 90 ALA A O 1
ATOM 682 N N . GLY A 1 91 ? -20.017 -2.245 13.381 1.00 67.62 91 GLY A N 1
ATOM 683 C CA . GLY A 1 91 ? -20.521 -1.042 14.058 1.00 67.62 91 GLY A CA 1
ATOM 684 C C . GLY A 1 91 ? -19.447 -0.129 14.663 1.00 67.62 91 GLY A C 1
ATOM 685 O O . GLY A 1 91 ? -19.790 0.905 15.228 1.00 67.62 91 GLY A O 1
ATOM 686 N N . ARG A 1 92 ? -18.157 -0.460 14.522 1.00 71.25 92 ARG A N 1
ATOM 687 C CA . ARG A 1 92 ? -17.036 0.387 14.955 1.00 71.25 92 ARG A CA 1
ATOM 688 C C . ARG A 1 92 ? -16.376 1.032 13.740 1.00 71.25 92 ARG A C 1
ATOM 690 O O . ARG A 1 92 ? -16.279 0.423 12.670 1.00 71.25 92 ARG A O 1
ATOM 697 N N . ARG A 1 93 ? -15.910 2.273 13.900 1.00 82.38 93 ARG A N 1
ATOM 698 C CA . ARG A 1 93 ? -15.167 2.969 12.842 1.00 82.38 93 ARG A CA 1
ATOM 699 C C . ARG A 1 93 ? -13.736 2.450 12.822 1.00 82.38 93 ARG A C 1
ATOM 701 O O . ARG A 1 93 ? -12.991 2.673 13.778 1.00 82.38 93 ARG A O 1
ATOM 708 N N . VAL A 1 94 ? -13.361 1.765 11.746 1.00 84.00 94 VAL A N 1
ATOM 709 C CA . VAL A 1 94 ? -11.992 1.285 11.554 1.00 84.00 94 VAL A CA 1
ATOM 710 C C . VAL A 1 94 ? -11.275 2.186 10.562 1.00 84.00 94 VAL A C 1
ATOM 712 O O . VAL A 1 94 ? -11.711 2.361 9.427 1.00 84.00 94 VAL A O 1
ATOM 715 N N . PHE A 1 95 ? -10.155 2.746 10.995 1.00 85.69 95 PHE A N 1
ATOM 716 C CA . PHE A 1 95 ? -9.289 3.590 10.188 1.00 85.69 95 PHE A CA 1
ATOM 717 C C . PHE A 1 95 ? -8.019 2.818 9.847 1.00 85.69 95 PHE A C 1
ATOM 719 O O . PHE A 1 95 ? -7.240 2.455 10.729 1.00 85.69 95 PHE A O 1
ATOM 726 N N . LEU A 1 96 ? -7.786 2.584 8.558 1.00 87.12 96 LEU A N 1
ATOM 727 C CA . LEU A 1 96 ? -6.546 1.970 8.096 1.00 87.12 96 LEU A CA 1
ATOM 728 C C . LEU A 1 96 ? -5.487 3.056 7.878 1.00 87.12 96 LEU A C 1
ATOM 730 O O . LEU A 1 96 ? -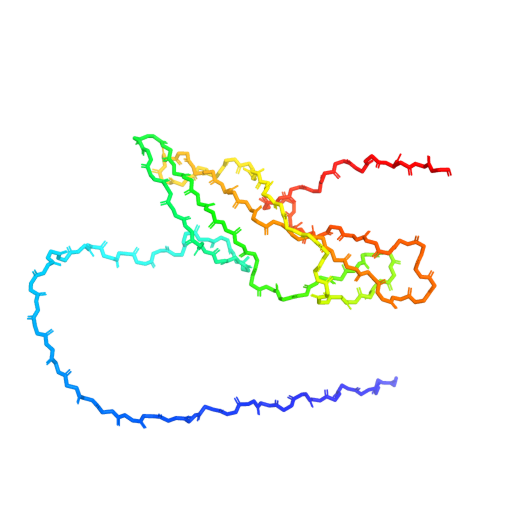5.662 3.940 7.035 1.00 87.12 96 LEU A O 1
ATOM 734 N N . ARG A 1 97 ? -4.366 2.979 8.598 1.00 91.25 97 ARG A N 1
ATOM 735 C CA . ARG A 1 97 ? -3.173 3.794 8.337 1.00 91.25 97 ARG A CA 1
ATOM 736 C C . ARG A 1 97 ? -2.186 2.956 7.533 1.00 91.25 97 ARG A C 1
ATOM 738 O O . ARG A 1 97 ? -1.483 2.096 8.052 1.00 91.25 97 ARG A O 1
ATOM 745 N N . VAL A 1 98 ? -2.156 3.188 6.230 1.00 91.75 98 VAL A N 1
ATOM 746 C CA . VAL A 1 98 ? -1.323 2.448 5.287 1.00 91.75 98 VAL A CA 1
ATOM 747 C C . VAL A 1 98 ? 0.085 3.037 5.245 1.00 91.75 98 VAL A C 1
ATOM 749 O O . VAL A 1 98 ? 0.271 4.182 4.828 1.00 91.75 98 VAL A O 1
ATOM 752 N N . THR A 1 99 ? 1.093 2.239 5.587 1.00 94.31 99 THR A N 1
ATOM 753 C CA . THR A 1 99 ? 2.504 2.550 5.329 1.00 94.31 99 THR A CA 1
ATOM 754 C C . THR A 1 99 ? 2.810 2.324 3.847 1.00 94.31 99 THR A C 1
ATOM 756 O O . THR A 1 99 ? 3.126 1.214 3.411 1.00 94.31 99 THR A O 1
ATOM 759 N N . ALA A 1 100 ? 2.711 3.390 3.054 1.00 93.12 100 ALA A N 1
ATOM 760 C CA . ALA A 1 100 ? 3.003 3.391 1.626 1.00 93.12 100 ALA A CA 1
ATOM 761 C C . ALA A 1 100 ? 4.495 3.640 1.354 1.00 93.12 100 ALA A C 1
ATOM 763 O O . ALA A 1 100 ? 5.176 4.368 2.083 1.00 93.12 100 ALA A O 1
ATOM 764 N N . ARG A 1 101 ? 5.013 3.067 0.265 1.00 95.00 101 ARG A N 1
ATOM 765 C CA . ARG A 1 101 ? 6.398 3.277 -0.184 1.00 95.00 101 ARG A CA 1
ATOM 766 C C . ARG A 1 101 ? 6.475 4.165 -1.417 1.00 95.00 101 ARG A C 1
ATOM 768 O O . ARG A 1 101 ? 5.577 4.185 -2.257 1.00 95.00 101 ARG A O 1
ATOM 775 N N . ARG A 1 102 ? 7.600 4.858 -1.570 1.00 95.12 102 ARG A N 1
ATOM 776 C CA . ARG A 1 102 ? 8.086 5.341 -2.868 1.00 95.12 102 ARG A CA 1
ATOM 777 C C . ARG A 1 102 ? 9.232 4.451 -3.315 1.00 95.12 102 ARG A C 1
ATOM 779 O O . ARG A 1 102 ? 10.065 4.089 -2.491 1.00 95.12 102 ARG A O 1
ATOM 786 N N . PHE A 1 103 ? 9.290 4.130 -4.597 1.00 95.00 103 PHE A N 1
ATOM 787 C CA . PHE A 1 103 ? 10.309 3.277 -5.199 1.00 95.00 103 PHE A CA 1
ATOM 788 C C . PHE A 1 103 ? 11.136 4.050 -6.218 1.00 95.00 103 PHE A C 1
ATOM 790 O O . PHE A 1 103 ? 10.606 4.931 -6.899 1.00 95.00 103 PHE A O 1
ATOM 797 N N . TRP A 1 104 ? 12.410 3.685 -6.346 1.00 93.81 104 TRP A N 1
ATOM 798 C CA . TRP A 1 104 ? 13.249 4.101 -7.464 1.00 93.81 104 TRP A CA 1
ATOM 799 C C . TRP A 1 104 ? 12.926 3.261 -8.704 1.00 93.81 104 TRP A C 1
ATOM 801 O O . TRP A 1 104 ? 12.842 2.044 -8.613 1.00 93.81 104 TRP A O 1
ATOM 811 N N . CYS A 1 105 ? 12.730 3.878 -9.863 1.00 91.12 105 CYS A N 1
ATOM 812 C CA . CYS A 1 105 ? 12.620 3.175 -11.135 1.00 91.12 105 CYS A CA 1
ATOM 813 C C . CYS A 1 105 ? 14.009 3.060 -11.767 1.00 91.12 105 CYS A C 1
ATOM 815 O O . CYS A 1 105 ? 14.614 4.080 -12.094 1.00 91.12 105 CYS A O 1
ATOM 817 N N . ASP A 1 106 ? 14.479 1.828 -11.962 1.00 87.06 106 ASP A N 1
ATOM 818 C CA . ASP A 1 106 ? 15.812 1.549 -12.512 1.00 87.06 106 ASP A CA 1
ATOM 819 C C . ASP A 1 106 ? 15.829 1.469 -14.054 1.00 87.06 106 ASP A C 1
ATOM 821 O O . ASP A 1 106 ? 16.866 1.204 -14.657 1.00 87.06 106 ASP A O 1
ATOM 825 N N . ALA A 1 107 ? 14.697 1.709 -14.729 1.00 90.56 107 ALA A N 1
ATOM 826 C CA . ALA A 1 107 ? 14.661 1.726 -16.189 1.00 90.56 107 ALA A CA 1
ATOM 827 C C . ALA A 1 107 ? 15.364 2.965 -16.756 1.00 90.56 107 ALA A C 1
ATOM 829 O O . ALA A 1 107 ? 14.952 4.099 -16.510 1.00 90.56 107 ALA A O 1
ATOM 830 N N . VAL A 1 108 ? 16.377 2.720 -17.591 1.00 85.88 108 VAL A N 1
ATOM 831 C CA . VAL A 1 108 ? 17.265 3.736 -18.182 1.00 85.88 108 VAL A CA 1
ATOM 832 C C . VAL A 1 108 ? 16.495 4.831 -18.926 1.00 85.88 108 VAL A C 1
ATOM 834 O O . VAL A 1 108 ? 16.810 6.009 -18.794 1.00 85.88 108 VAL A O 1
ATOM 837 N N . LEU A 1 109 ? 15.452 4.452 -19.669 1.00 86.69 109 LEU A N 1
ATOM 838 C CA . LEU A 1 109 ? 14.640 5.376 -20.470 1.00 86.69 109 LEU A CA 1
ATOM 839 C C . LEU A 1 109 ? 13.410 5.913 -19.721 1.00 86.69 109 LEU A C 1
ATOM 841 O O . LEU A 1 109 ? 12.582 6.620 -20.301 1.00 86.69 109 LEU A O 1
ATOM 845 N N . CYS A 1 110 ? 13.248 5.588 -18.434 1.00 85.88 110 CYS A N 1
ATOM 846 C CA . CYS A 1 110 ? 12.108 6.072 -17.673 1.00 85.88 110 CYS A CA 1
ATOM 847 C C . CYS A 1 110 ? 12.313 7.537 -17.278 1.00 85.88 110 CYS A C 1
ATOM 849 O O . CYS A 1 110 ? 13.175 7.872 -16.467 1.00 85.88 110 CYS A O 1
ATOM 851 N N . ARG A 1 111 ? 11.444 8.421 -17.787 1.00 81.69 111 ARG A N 1
ATOM 852 C CA . ARG A 1 111 ? 11.439 9.854 -17.431 1.00 81.69 111 ARG A CA 1
ATOM 853 C C . ARG A 1 111 ? 11.239 10.105 -15.932 1.00 81.69 111 ARG A C 1
ATOM 855 O O . ARG A 1 111 ? 11.561 11.179 -15.438 1.00 81.69 111 ARG A O 1
ATOM 862 N N . ARG A 1 112 ? 10.677 9.140 -15.198 1.00 79.75 112 ARG A N 1
ATOM 863 C CA . ARG A 1 112 ? 10.409 9.240 -13.761 1.00 79.75 112 ARG A CA 1
ATOM 864 C C . ARG A 1 112 ? 11.200 8.213 -12.985 1.00 79.75 112 ARG A C 1
ATOM 866 O O . ARG A 1 112 ? 10.872 7.033 -12.977 1.00 79.75 112 ARG A O 1
ATOM 873 N N . ARG A 1 113 ? 12.187 8.710 -12.247 1.00 88.69 113 ARG A N 1
ATOM 874 C CA . ARG A 1 113 ? 13.030 7.889 -11.380 1.00 88.69 113 ARG A CA 1
ATOM 875 C C . ARG A 1 113 ? 12.372 7.514 -10.061 1.00 88.69 113 ARG A C 1
ATOM 877 O O . ARG A 1 113 ? 12.854 6.592 -9.432 1.00 88.69 113 ARG A O 1
ATOM 884 N N . ILE A 1 114 ? 11.299 8.181 -9.632 1.00 91.56 114 ILE A N 1
ATOM 885 C CA . ILE A 1 114 ? 10.594 7.852 -8.384 1.00 91.56 114 ILE A CA 1
ATOM 886 C C . ILE A 1 114 ? 9.106 7.700 -8.663 1.00 91.56 114 ILE A C 1
ATOM 888 O O . ILE A 1 114 ? 8.505 8.540 -9.337 1.00 91.56 114 ILE A O 1
ATOM 892 N N . PHE A 1 115 ? 8.494 6.664 -8.099 1.00 91.31 115 PHE A N 1
ATOM 893 C CA . PHE A 1 115 ? 7.048 6.490 -8.126 1.00 91.31 115 PHE A CA 1
ATOM 894 C C . PHE A 1 115 ? 6.514 5.994 -6.788 1.00 91.31 115 PHE A C 1
ATOM 896 O O . PHE A 1 115 ? 7.193 5.284 -6.053 1.00 91.31 115 PHE A O 1
ATOM 903 N N . ALA A 1 116 ? 5.289 6.397 -6.459 1.00 91.25 116 ALA A N 1
ATOM 904 C CA . ALA A 1 116 ? 4.593 5.897 -5.284 1.00 91.25 116 ALA A CA 1
ATOM 905 C C . ALA A 1 116 ? 3.993 4.517 -5.567 1.00 91.25 116 ALA A C 1
ATOM 907 O O . ALA A 1 116 ? 3.490 4.262 -6.667 1.00 91.25 116 ALA A O 1
ATOM 908 N N . GLU A 1 117 ? 4.024 3.661 -4.553 1.00 92.25 117 GLU A N 1
ATOM 909 C CA . GLU A 1 117 ? 3.255 2.427 -4.513 1.00 92.25 117 GLU A CA 1
ATOM 910 C C . GLU A 1 117 ? 1.773 2.719 -4.763 1.00 92.25 117 GLU A C 1
ATOM 912 O O . GLU A 1 117 ? 1.229 3.722 -4.288 1.00 92.25 117 GLU A O 1
ATOM 917 N N . ARG A 1 118 ? 1.129 1.855 -5.545 1.00 89.25 118 ARG A N 1
ATOM 918 C CA . ARG A 1 118 ? -0.291 1.967 -5.867 1.00 89.25 118 ARG A CA 1
ATOM 919 C C . ARG A 1 118 ? -1.037 0.804 -5.244 1.00 89.25 118 ARG A C 1
ATOM 921 O O . ARG A 1 118 ? -0.574 -0.329 -5.315 1.00 89.25 118 ARG A O 1
ATOM 928 N N . PHE A 1 119 ? -2.200 1.109 -4.693 1.00 86.81 119 PHE A N 1
ATOM 929 C CA . PHE A 1 119 ? -3.128 0.140 -4.131 1.00 86.81 119 PHE A CA 1
ATOM 930 C C . PHE A 1 119 ? -4.452 0.221 -4.893 1.00 86.81 119 PHE A C 1
ATOM 932 O O . PHE A 1 119 ? -4.669 1.170 -5.656 1.00 86.81 119 PHE A O 1
ATOM 939 N N . GLY A 1 120 ? -5.313 -0.779 -4.706 1.00 83.00 120 GLY A N 1
ATOM 940 C CA . GLY A 1 120 ? -6.682 -0.731 -5.214 1.00 83.00 120 GLY A CA 1
ATOM 941 C C . GLY A 1 120 ? -7.407 0.517 -4.702 1.00 83.00 120 GLY A C 1
ATOM 942 O O . GLY A 1 120 ? -7.124 0.995 -3.601 1.00 83.00 120 GLY A O 1
ATOM 943 N N . ALA A 1 121 ? -8.291 1.089 -5.522 1.00 79.88 121 ALA A N 1
ATOM 944 C CA . ALA A 1 121 ? -9.018 2.312 -5.170 1.00 79.88 121 ALA A CA 1
ATOM 945 C C . ALA A 1 121 ? -9.951 2.115 -3.962 1.00 79.88 121 ALA A C 1
ATOM 947 O O . ALA A 1 121 ? -10.194 3.062 -3.220 1.00 79.88 121 ALA A O 1
ATOM 948 N N . ASP A 1 122 ? -10.403 0.879 -3.764 1.00 76.38 122 ASP A N 1
ATOM 949 C CA . ASP A 1 122 ? -11.137 0.368 -2.608 1.00 76.38 122 ASP A CA 1
ATOM 950 C C . ASP A 1 122 ? -10.319 0.400 -1.308 1.00 76.38 122 ASP A C 1
ATOM 952 O O . ASP A 1 122 ? -10.887 0.516 -0.227 1.00 76.38 122 ASP A O 1
ATOM 956 N N . ILE A 1 123 ? -8.988 0.334 -1.407 1.00 78.44 123 ILE A N 1
ATOM 957 C CA . ILE A 1 123 ? -8.087 0.364 -0.251 1.00 78.44 123 ILE A CA 1
ATOM 958 C C . ILE A 1 123 ? -7.534 1.766 -0.055 1.00 78.44 123 ILE A C 1
ATOM 960 O O . ILE A 1 123 ? -7.669 2.359 1.008 1.00 78.44 123 ILE A O 1
ATOM 964 N N . LEU A 1 124 ? -6.863 2.309 -1.068 1.00 81.81 124 LEU A N 1
ATOM 965 C CA . LEU A 1 124 ? -6.237 3.615 -0.970 1.00 81.81 124 LEU A CA 1
ATOM 966 C C . LEU A 1 124 ? -6.184 4.265 -2.345 1.00 81.81 124 LEU A C 1
ATOM 968 O O . LEU A 1 124 ? -5.265 4.026 -3.135 1.00 81.81 124 LEU A O 1
ATOM 972 N N . ALA A 1 125 ? -7.144 5.154 -2.594 1.00 78.75 125 ALA A N 1
ATOM 973 C CA . ALA A 1 125 ? -7.193 5.932 -3.819 1.00 78.75 125 ALA A CA 1
ATOM 974 C C . ALA A 1 125 ? -5.841 6.630 -4.095 1.00 78.75 125 ALA A C 1
ATOM 976 O O . ALA A 1 125 ? -5.194 7.156 -3.167 1.00 78.75 125 ALA A O 1
ATOM 977 N N . PRO A 1 126 ? -5.378 6.652 -5.359 1.00 74.62 126 PRO A N 1
ATOM 978 C CA . PRO A 1 126 ? -4.209 7.428 -5.740 1.00 74.62 126 PRO A CA 1
ATOM 979 C C . PRO A 1 126 ? -4.376 8.883 -5.300 1.00 74.62 126 PRO A C 1
ATOM 981 O O . PRO A 1 126 ? -5.439 9.471 -5.477 1.00 74.62 12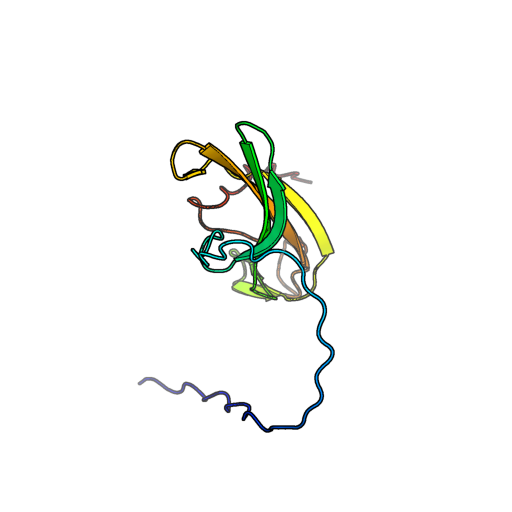6 PRO A O 1
ATOM 984 N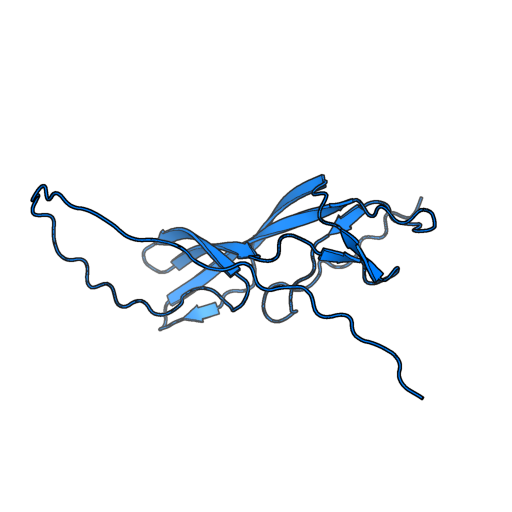 N . LEU A 1 127 ? -3.320 9.484 -4.745 1.00 68.44 127 LEU A N 1
ATOM 985 C CA . LEU A 1 127 ? -3.318 10.934 -4.573 1.00 68.44 127 LEU A CA 1
ATOM 986 C C . LEU A 1 127 ? -3.427 11.569 -5.959 1.00 68.44 127 LEU A C 1
ATOM 988 O O . LEU A 1 127 ? -2.706 11.165 -6.878 1.00 68.44 127 LEU A O 1
ATOM 992 N N . SER A 1 128 ? -4.302 12.566 -6.097 1.00 62.81 128 SER A N 1
ATOM 993 C CA . SER A 1 128 ? -4.344 13.419 -7.281 1.00 62.81 128 SER A CA 1
ATOM 994 C C . SER A 1 128 ? -2.927 13.910 -7.566 1.00 62.81 128 SER A C 1
ATOM 996 O O . SER A 1 128 ? -2.270 14.519 -6.715 1.00 62.81 128 SER A O 1
ATOM 998 N N . ARG A 1 129 ? -2.426 13.568 -8.750 1.00 60.12 129 ARG A N 1
ATOM 999 C CA . ARG A 1 129 ? -1.065 13.862 -9.179 1.00 60.12 129 ARG A CA 1
ATOM 1000 C C . ARG A 1 129 ? -0.899 15.380 -9.252 1.00 60.12 129 ARG A C 1
ATOM 1002 O O . ARG A 1 129 ? -1.410 16.003 -10.171 1.00 60.12 129 ARG A O 1
ATOM 1009 N N . ARG A 1 130 ? -0.170 15.977 -8.303 1.00 48.41 130 ARG A N 1
ATOM 1010 C CA . ARG A 1 130 ? 0.415 17.303 -8.532 1.00 48.41 130 ARG A CA 1
ATOM 1011 C C . ARG A 1 130 ? 1.614 17.087 -9.432 1.00 48.41 130 ARG A C 1
ATOM 1013 O O . ARG A 1 130 ? 2.676 16.664 -8.974 1.00 48.41 130 ARG A O 1
ATOM 1020 N N . ASP A 1 131 ? 1.409 17.290 -10.724 1.00 41.94 131 ASP A N 1
ATOM 1021 C CA . ASP A 1 131 ? 2.519 17.442 -11.642 1.00 41.94 131 ASP A CA 1
ATOM 1022 C C . ASP A 1 131 ? 3.291 18.692 -11.235 1.00 41.94 131 ASP A C 1
ATOM 1024 O O . ASP A 1 131 ? 2.862 19.816 -11.466 1.00 41.94 131 ASP A O 1
ATOM 1028 N N . ARG A 1 132 ? 4.430 18.490 -10.570 1.00 41.44 132 ARG A N 1
ATOM 1029 C CA . ARG A 1 132 ? 5.468 19.512 -10.523 1.00 41.44 132 ARG A CA 1
ATOM 1030 C C . ARG A 1 132 ? 6.178 19.428 -11.869 1.00 41.44 132 ARG A C 1
ATOM 1032 O O . ARG A 1 132 ? 7.163 18.708 -12.007 1.00 41.44 132 ARG A O 1
ATOM 1039 N N . THR A 1 133 ? 5.575 20.036 -12.882 1.00 38.97 133 THR A N 1
ATOM 1040 C CA . THR A 1 133 ? 6.225 20.260 -14.171 1.00 38.97 133 THR A CA 1
ATOM 1041 C C . THR A 1 133 ? 7.361 21.249 -13.918 1.00 38.97 133 THR A C 1
ATOM 1043 O O . THR A 1 133 ? 7.117 22.325 -13.374 1.00 38.97 133 THR A O 1
ATOM 1046 N N . SER A 1 134 ? 8.595 20.826 -14.196 1.00 35.94 134 SER A N 1
ATOM 1047 C CA . SER A 1 134 ? 9.762 21.702 -14.344 1.00 35.94 134 SER A CA 1
ATOM 1048 C C . SER A 1 134 ? 9.834 22.206 -15.772 1.00 35.94 134 SER A C 1
ATOM 1050 O O . SER A 1 134 ? 9.614 21.339 -16.653 1.00 35.94 134 SER A O 1
#

pLDDT: mean 71.27, std 23.88, range [28.05, 96.06]

Secondary structure (DSSP, 8-state):
-----PPPPP--------------------------SPTTEEEEEEEE-SSEEEEEEEES-S-EE-TTT--EE--EEEEEEEEPPPEEETTEEEEEEEEEEEEE---TT-S-SEEE----HHHHPPPP------

Foldseek 3Di:
DDDDDDDDDDDDDDDDDDDDDDDDDDDDDPDPPDPPDDPQKDFPDWDDDPQEIETEIEGPDQWAADVPPRAIFNAFPDWDWDWWAWDCDPNGTYIYTYTWTKTAGPDPPDPDRIDTHDDPCNGPNDDDDPPPDD

Radius of gyration: 20.78 Å; chains: 1; bounding box: 38×52×66 Å